Protein AF-A0A4Q4SKZ0-F1 (afdb_monomer_lite)

Foldseek 3Di:
DDDDPWDPVVVCCVVVVNPPHCVRDDDAQDDPDQQVVVLPDPVNLVVLCVVCVVQVADSCLSVVDPSVVVCVQRRDPDDDDDDCVVVVVVPDPDDDDPVVVVVVVVVVCCVVRNDHPD

Radius of gyration: 20.82 Å; chains: 1; bounding box: 44×43×48 Å

pLDDT: mean 91.99, std 7.07, range [58.66, 98.5]

Structure (mmCIF, N/CA/C/O backbone):
data_AF-A0A4Q4SKZ0-F1
#
_entry.id   AF-A0A4Q4SKZ0-F1
#
loop_
_atom_site.group_PDB
_atom_site.id
_atom_site.type_symbol
_atom_site.label_atom_id
_atom_site.label_alt_id
_atom_site.label_comp_id
_atom_site.label_asym_id
_atom_site.label_entity_id
_atom_site.label_seq_id
_atom_site.pdbx_PDB_ins_code
_atom_site.Cartn_x
_atom_site.Cartn_y
_atom_site.Cartn_z
_atom_site.occupancy
_atom_site.B_iso_or_equiv
_atom_site.auth_seq_id
_atom_site.auth_comp_id
_atom_site.auth_asym_id
_atom_site.auth_atom_id
_atom_site.pdbx_PDB_model_num
ATOM 1 N N . MET A 1 1 ? 17.959 4.313 -0.186 1.00 58.66 1 MET A N 1
ATOM 2 C CA . MET A 1 1 ? 18.583 3.858 -1.444 1.00 58.66 1 MET A CA 1
ATOM 3 C C . MET A 1 1 ? 18.535 5.023 -2.394 1.00 58.66 1 MET A C 1
ATOM 5 O O . MET A 1 1 ? 17.460 5.587 -2.573 1.00 58.66 1 MET A O 1
ATOM 9 N N . ASP A 1 2 ? 19.679 5.394 -2.948 1.00 68.88 2 ASP A N 1
ATOM 10 C CA . ASP A 1 2 ? 19.721 6.451 -3.947 1.00 68.88 2 ASP A CA 1
ATOM 11 C C . ASP A 1 2 ? 19.145 5.907 -5.255 1.00 68.88 2 ASP A C 1
ATOM 13 O O . ASP A 1 2 ? 19.472 4.796 -5.676 1.00 68.88 2 ASP A O 1
ATOM 17 N N . MET A 1 3 ? 18.233 6.659 -5.874 1.00 71.81 3 MET A N 1
ATOM 18 C CA . MET A 1 3 ? 17.737 6.308 -7.206 1.00 71.81 3 MET A CA 1
ATOM 19 C C . MET A 1 3 ? 18.881 6.359 -8.217 1.00 71.81 3 MET A C 1
ATOM 21 O O . MET A 1 3 ? 19.798 7.171 -8.061 1.00 71.81 3 MET A O 1
ATOM 25 N N . ALA A 1 4 ? 18.749 5.588 -9.299 1.00 78.25 4 ALA A N 1
ATOM 26 C CA . ALA A 1 4 ? 19.624 5.696 -10.460 1.00 78.25 4 ALA A CA 1
ATOM 27 C C . ALA A 1 4 ? 19.805 7.174 -10.890 1.00 78.25 4 ALA A C 1
ATOM 29 O O . ALA A 1 4 ? 18.891 7.996 -10.703 1.00 78.25 4 ALA A O 1
ATOM 30 N N . PRO A 1 5 ? 20.992 7.538 -11.407 1.00 80.00 5 PRO A N 1
ATOM 31 C CA . PRO A 1 5 ? 21.273 8.910 -11.823 1.00 80.00 5 PRO A CA 1
ATOM 32 C C . PRO A 1 5 ? 20.356 9.345 -12.971 1.00 80.00 5 PRO A C 1
ATOM 34 O O . PRO A 1 5 ? 19.852 10.462 -12.945 1.00 80.00 5 PRO A O 1
ATOM 37 N N . GLU A 1 6 ? 20.060 8.427 -13.892 1.00 83.50 6 GLU A N 1
ATOM 38 C CA . GLU A 1 6 ? 19.213 8.650 -15.061 1.00 83.50 6 GLU A CA 1
ATOM 39 C C . GLU A 1 6 ? 17.904 7.848 -14.952 1.00 83.50 6 GLU A C 1
ATOM 41 O O . GLU A 1 6 ? 17.927 6.701 -14.486 1.00 83.50 6 GLU A O 1
ATOM 46 N N . PRO A 1 7 ? 16.752 8.400 -15.377 1.00 84.81 7 PRO A N 1
ATOM 47 C CA . PRO A 1 7 ? 15.493 7.661 -15.377 1.00 84.81 7 PRO A CA 1
ATOM 48 C C . PRO A 1 7 ? 15.541 6.517 -16.405 1.00 84.81 7 PRO A C 1
ATOM 50 O O . PRO A 1 7 ? 16.061 6.728 -17.494 1.00 84.81 7 PRO A O 1
ATOM 53 N N . PRO A 1 8 ? 14.947 5.333 -16.147 1.00 86.00 8 PRO A N 1
ATOM 54 C CA . PRO A 1 8 ? 15.036 4.178 -17.054 1.00 86.00 8 PRO A CA 1
ATOM 55 C C . PRO A 1 8 ? 14.604 4.452 -18.501 1.00 86.00 8 PRO A C 1
ATOM 57 O O . PRO A 1 8 ? 15.107 3.830 -19.431 1.00 86.00 8 PRO A O 1
ATOM 60 N N . ILE A 1 9 ? 13.688 5.404 -18.699 1.00 88.38 9 ILE A N 1
ATOM 61 C CA . ILE A 1 9 ? 13.218 5.808 -20.027 1.00 88.38 9 ILE A CA 1
ATOM 62 C C . ILE A 1 9 ? 14.323 6.458 -20.882 1.00 88.38 9 ILE A C 1
ATOM 64 O O . ILE A 1 9 ? 14.222 6.458 -22.108 1.00 88.38 9 ILE A O 1
ATOM 68 N N . SER A 1 10 ? 15.406 6.951 -20.265 1.00 91.12 10 SER A N 1
ATOM 69 C CA . SER A 1 10 ? 16.566 7.506 -20.973 1.00 91.12 10 SER A CA 1
ATOM 70 C C . SER A 1 10 ? 17.245 6.481 -21.884 1.00 91.12 10 SER A C 1
ATOM 72 O O . SER A 1 10 ? 17.772 6.856 -22.927 1.00 91.12 10 SER A O 1
ATOM 74 N N . VAL A 1 11 ? 17.157 5.187 -21.548 1.00 92.38 11 VAL A N 1
ATOM 75 C CA . VAL A 1 11 ? 17.765 4.081 -22.308 1.00 92.38 11 VAL A CA 1
ATOM 76 C C . VAL A 1 11 ? 17.210 3.983 -23.732 1.00 92.38 11 VAL A C 1
ATOM 78 O O . VAL A 1 11 ? 17.939 3.602 -24.640 1.00 92.38 11 VAL A O 1
ATOM 81 N N . VAL A 1 12 ? 15.945 4.357 -23.941 1.00 94.12 12 VAL A N 1
ATOM 82 C CA . VAL A 1 12 ? 15.252 4.274 -25.243 1.00 94.12 12 VAL A CA 1
ATOM 83 C C . VAL A 1 12 ? 14.867 5.649 -25.799 1.00 94.12 12 VAL A C 1
ATOM 85 O O . VAL A 1 12 ? 14.157 5.745 -26.797 1.00 94.12 12 VAL A O 1
ATOM 88 N N . ALA A 1 13 ? 15.326 6.737 -25.171 1.00 94.56 13 ALA A N 1
ATOM 89 C CA . ALA A 1 13 ? 14.828 8.089 -25.427 1.00 94.56 13 ALA A CA 1
ATOM 90 C C . ALA A 1 13 ? 15.008 8.566 -26.876 1.00 94.56 13 ALA A C 1
ATOM 92 O O . ALA A 1 13 ? 14.122 9.222 -27.428 1.00 94.56 13 ALA A O 1
ATOM 93 N N . ASN A 1 14 ? 16.140 8.226 -27.496 1.00 96.12 14 ASN A N 1
ATOM 94 C CA . ASN A 1 14 ? 16.411 8.555 -28.895 1.00 96.12 14 ASN A CA 1
ATOM 95 C C . ASN A 1 14 ? 15.497 7.764 -29.848 1.00 96.12 14 ASN A C 1
ATOM 97 O O . ASN A 1 14 ? 14.931 8.332 -30.775 1.00 96.12 14 ASN A O 1
ATOM 101 N N . GLU A 1 15 ? 15.301 6.469 -29.580 1.00 97.19 15 GLU A N 1
ATOM 102 C CA . GLU A 1 15 ? 14.497 5.566 -30.416 1.00 97.19 15 GLU A CA 1
ATOM 103 C C . GLU A 1 15 ? 13.019 5.960 -30.433 1.00 97.19 15 GLU A C 1
ATOM 105 O O . GLU A 1 15 ? 12.359 5.855 -31.465 1.00 97.19 15 GLU A O 1
ATOM 110 N N . ILE A 1 16 ? 12.508 6.454 -29.302 1.00 96.06 16 ILE A N 1
ATOM 111 C CA . IL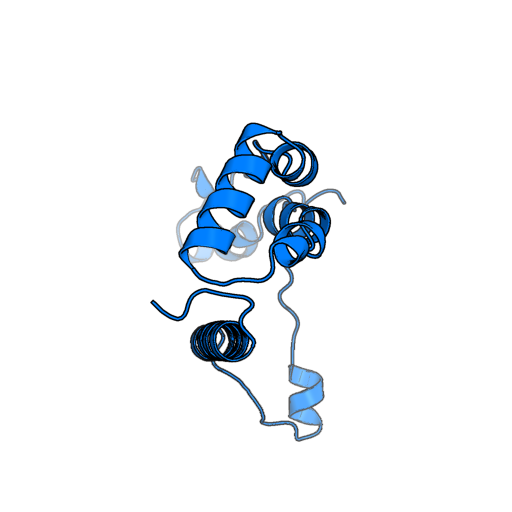E A 1 16 ? 11.104 6.859 -29.161 1.00 96.06 16 ILE A CA 1
ATOM 112 C C . ILE A 1 16 ? 10.882 8.371 -29.347 1.00 96.06 16 ILE A C 1
ATOM 114 O O . ILE A 1 16 ? 9.779 8.859 -29.112 1.00 96.06 16 ILE A O 1
ATOM 118 N N . GLY A 1 17 ? 11.906 9.119 -29.782 1.00 96.12 17 GLY A N 1
ATOM 119 C CA . GLY A 1 17 ? 11.784 10.528 -30.185 1.00 96.12 17 GLY A CA 1
ATOM 120 C C . GLY A 1 17 ? 11.575 11.533 -29.045 1.00 96.12 17 GLY A C 1
ATOM 121 O O . GLY A 1 17 ? 11.034 12.611 -29.275 1.00 96.12 17 GLY A O 1
ATOM 122 N N . ILE A 1 18 ? 11.996 11.204 -27.820 1.00 95.06 18 ILE A N 1
ATOM 123 C CA . ILE A 1 18 ? 11.818 12.051 -26.622 1.00 95.06 18 ILE A CA 1
ATOM 124 C C . ILE A 1 18 ? 13.136 12.645 -26.104 1.00 95.06 18 ILE A C 1
ATOM 126 O O . ILE A 1 18 ? 13.184 13.195 -24.998 1.00 95.06 18 ILE A O 1
ATOM 130 N N . GLN A 1 19 ? 14.220 12.525 -26.873 1.00 95.50 19 GLN A N 1
ATOM 131 C CA . GLN A 1 19 ? 15.524 13.063 -26.499 1.00 95.50 19 GLN A CA 1
ATOM 132 C C . GLN A 1 19 ? 15.442 14.577 -26.241 1.00 95.50 19 GLN A C 1
ATOM 134 O O . GLN A 1 19 ? 14.891 15.329 -27.041 1.00 95.50 19 GLN A O 1
ATOM 139 N N . GLY A 1 20 ? 15.998 15.027 -25.114 1.00 92.00 20 GLY A N 1
ATOM 140 C CA . GLY A 1 20 ? 16.005 16.444 -24.726 1.00 92.00 20 GLY A CA 1
ATOM 141 C C . GLY A 1 20 ? 14.672 16.979 -24.189 1.00 92.00 20 GLY A C 1
ATOM 142 O O . GLY A 1 20 ? 14.579 18.165 -23.878 1.00 92.00 20 GLY A O 1
ATOM 143 N N . THR A 1 21 ? 13.646 16.136 -24.052 1.00 93.19 21 THR A N 1
ATOM 144 C CA . THR A 1 21 ? 12.362 16.548 -23.468 1.00 93.19 21 THR A CA 1
ATOM 145 C C . THR A 1 21 ? 12.386 16.498 -21.929 1.00 93.19 21 THR A C 1
ATOM 147 O O . THR A 1 21 ? 13.183 15.753 -21.346 1.00 93.19 21 THR A O 1
ATOM 150 N N . PRO A 1 22 ? 11.491 17.234 -21.234 1.00 90.31 22 PRO A N 1
ATOM 151 C CA . PRO A 1 22 ? 11.436 17.249 -19.767 1.00 90.31 22 PRO A CA 1
ATOM 152 C C . PRO A 1 22 ? 11.164 15.888 -19.111 1.00 90.31 22 PRO A C 1
ATOM 154 O O . PRO A 1 22 ? 11.455 15.725 -17.933 1.00 90.31 22 PRO A O 1
ATOM 157 N N . VAL A 1 23 ? 10.650 14.894 -19.847 1.00 86.50 23 VAL A N 1
ATOM 158 C CA . VAL A 1 23 ? 10.383 13.542 -19.313 1.00 86.50 23 VAL A CA 1
ATOM 159 C C . VAL A 1 23 ? 11.660 12.808 -18.876 1.00 86.50 23 VAL A C 1
ATOM 161 O O . VAL A 1 23 ? 11.596 11.846 -18.116 1.00 86.50 23 VAL A O 1
ATOM 164 N N . LEU A 1 24 ? 12.824 13.264 -19.350 1.00 87.81 24 LEU A N 1
ATOM 165 C CA . LEU A 1 24 ? 14.131 12.747 -18.947 1.00 87.81 24 LEU A CA 1
ATOM 166 C C . LEU A 1 24 ? 14.624 13.360 -17.630 1.00 87.81 24 LEU A C 1
ATOM 168 O O . LEU A 1 24 ? 15.638 12.924 -17.093 1.00 87.81 24 LEU A O 1
ATOM 172 N N . GLN A 1 25 ? 13.923 14.359 -17.085 1.00 87.06 25 GLN A N 1
ATOM 173 C CA . GLN A 1 25 ? 14.234 14.893 -15.767 1.00 87.06 25 GLN A CA 1
ATOM 174 C C . GLN A 1 25 ? 13.808 13.904 -14.684 1.00 87.06 25 GLN A C 1
ATOM 176 O O . GLN A 1 25 ? 12.707 13.348 -14.691 1.00 87.06 25 GLN A O 1
ATOM 181 N N . LYS A 1 26 ? 14.690 13.710 -13.706 1.00 80.56 26 LYS A N 1
ATOM 182 C CA . LYS A 1 26 ? 14.413 12.875 -12.543 1.00 80.56 26 LYS A CA 1
ATOM 183 C C . LYS A 1 26 ? 13.234 13.443 -11.754 1.00 80.56 26 LYS A C 1
ATOM 185 O O . LYS A 1 26 ? 13.288 14.567 -11.264 1.00 80.56 26 LYS A O 1
ATOM 190 N N . SER A 1 27 ? 12.188 12.637 -11.605 1.00 78.00 27 SER A N 1
ATOM 191 C CA . SER A 1 27 ? 11.059 12.955 -10.730 1.00 78.00 27 SER A CA 1
ATOM 192 C C . SER A 1 27 ? 11.383 12.606 -9.277 1.00 78.00 27 SER A C 1
ATOM 194 O O . SER A 1 27 ? 12.162 11.689 -9.005 1.00 78.00 27 SER A O 1
ATOM 196 N N . VAL A 1 28 ? 10.769 13.327 -8.340 1.00 79.25 28 VAL A N 1
ATOM 197 C CA . VAL A 1 28 ? 10.871 13.064 -6.900 1.00 79.25 28 VAL A CA 1
ATOM 198 C C . VAL A 1 28 ? 9.501 12.631 -6.392 1.00 79.25 28 VAL A C 1
ATOM 200 O O . VAL A 1 28 ? 8.490 13.250 -6.714 1.00 79.25 28 VAL A O 1
ATOM 203 N N . VAL A 1 29 ? 9.472 11.552 -5.613 1.00 81.94 29 VAL A N 1
ATOM 204 C CA . VAL A 1 29 ? 8.275 11.130 -4.881 1.00 81.94 29 VAL A CA 1
ATOM 205 C C . VAL A 1 29 ? 8.317 11.785 -3.508 1.00 81.94 29 VAL A C 1
ATOM 207 O O . VAL A 1 29 ? 9.255 11.559 -2.745 1.00 81.94 29 VAL A O 1
ATOM 210 N N . GLU A 1 30 ? 7.298 12.582 -3.198 1.00 82.81 30 GLU A N 1
ATOM 211 C CA . GLU A 1 30 ? 7.131 13.219 -1.894 1.00 82.81 30 GLU A CA 1
ATOM 212 C C . GLU A 1 30 ? 5.885 12.676 -1.196 1.00 82.81 30 GLU A C 1
ATOM 214 O O . GLU A 1 30 ? 4.749 12.910 -1.616 1.00 82.81 30 GLU A O 1
ATOM 219 N N . GLN A 1 31 ? 6.087 11.953 -0.095 1.00 85.25 31 GLN A N 1
ATOM 220 C CA . GLN A 1 31 ? 4.987 11.494 0.742 1.00 85.25 31 GLN A CA 1
ATOM 221 C C . GLN A 1 31 ? 4.513 12.643 1.643 1.00 85.25 31 GLN A C 1
ATOM 223 O O . GLN A 1 31 ? 5.094 12.912 2.691 1.00 85.25 31 GLN A O 1
ATOM 228 N N . GLN A 1 32 ? 3.423 13.303 1.250 1.00 87.88 32 GLN A N 1
ATOM 229 C CA . GLN A 1 32 ? 2.880 14.454 1.986 1.00 87.88 32 GLN A CA 1
ATOM 230 C C . GLN A 1 32 ? 2.183 14.080 3.304 1.00 87.88 32 GLN A C 1
ATOM 232 O O . GLN A 1 32 ? 2.014 14.924 4.179 1.00 87.88 32 GLN A O 1
ATOM 237 N N . SER A 1 33 ? 1.741 12.826 3.444 1.00 90.00 33 SER A N 1
ATOM 238 C CA . SER A 1 33 ? 0.974 12.352 4.601 1.00 90.00 33 SER A CA 1
ATOM 239 C C . SER A 1 33 ? 1.673 11.194 5.304 1.00 90.00 33 SER A C 1
ATOM 241 O O . SER A 1 33 ? 1.909 10.143 4.710 1.00 90.00 33 SER A O 1
ATOM 243 N N . ASP A 1 34 ? 1.949 11.357 6.595 1.00 94.69 34 ASP A N 1
ATOM 244 C CA . ASP A 1 34 ? 2.397 10.272 7.470 1.00 94.69 34 ASP A CA 1
ATOM 245 C C . ASP A 1 34 ? 1.179 9.438 7.895 1.00 94.69 34 ASP A C 1
ATOM 247 O O . ASP A 1 34 ? 0.385 9.864 8.736 1.00 94.69 34 ASP A O 1
ATOM 251 N N . LEU A 1 35 ? 1.015 8.257 7.290 1.00 95.88 35 LEU A N 1
ATOM 252 C CA . LEU A 1 35 ? -0.144 7.392 7.532 1.00 95.88 35 LEU A CA 1
ATOM 253 C C . LEU A 1 35 ? -0.194 6.831 8.960 1.00 95.88 35 LEU A C 1
ATOM 255 O O . LEU A 1 35 ? -1.280 6.509 9.434 1.00 95.88 35 LEU A O 1
ATOM 259 N N . VAL A 1 36 ? 0.944 6.744 9.659 1.00 96.31 36 VAL A N 1
ATOM 260 C CA . VAL A 1 36 ? 0.991 6.289 11.057 1.00 96.31 36 VAL A CA 1
ATOM 261 C C . VAL A 1 36 ? 0.476 7.389 11.975 1.00 96.31 36 VAL A C 1
ATOM 263 O O . VAL A 1 36 ? -0.383 7.145 12.817 1.00 96.31 36 VAL A O 1
ATOM 266 N N . LYS A 1 37 ? 0.949 8.626 11.793 1.00 96.69 37 LYS A N 1
ATOM 267 C CA . LYS A 1 37 ? 0.424 9.763 12.564 1.00 96.69 37 LYS A CA 1
ATOM 268 C C . LYS A 1 37 ? -1.036 10.031 12.228 1.00 96.69 37 LYS A C 1
ATOM 270 O O . LYS A 1 37 ? -1.821 10.319 13.124 1.00 96.69 37 LYS A O 1
ATOM 275 N N . TRP A 1 38 ? -1.408 9.921 10.953 1.00 96.69 38 TRP A N 1
ATOM 276 C CA . TRP A 1 38 ? -2.783 10.100 10.500 1.00 96.69 38 TRP A CA 1
ATOM 277 C C . TRP A 1 38 ? -3.740 9.111 11.176 1.00 96.69 38 TRP A C 1
ATOM 279 O O . TRP A 1 38 ? -4.755 9.548 11.713 1.00 96.69 38 TRP A O 1
ATOM 289 N N . SER A 1 39 ? -3.396 7.819 11.238 1.00 96.69 39 SER A N 1
ATOM 290 C CA . SER A 1 39 ? -4.251 6.804 11.871 1.00 96.69 39 SER A CA 1
ATOM 291 C C . SER A 1 39 ? -4.351 6.947 13.394 1.00 96.69 39 SER A C 1
ATOM 293 O O . SER A 1 39 ? -5.277 6.430 14.013 1.00 96.69 39 SER A O 1
ATOM 295 N N . GLN A 1 40 ? -3.440 7.688 14.025 1.00 96.31 40 GLN A N 1
ATOM 296 C CA . GLN A 1 40 ? -3.479 7.958 15.463 1.00 96.31 40 GLN A CA 1
ATOM 297 C C . GLN A 1 40 ? -4.320 9.182 15.838 1.00 96.31 40 GLN A C 1
ATOM 299 O O . GLN A 1 40 ? -4.598 9.382 17.022 1.00 96.31 40 GLN A O 1
ATOM 304 N N . ARG A 1 41 ? -4.729 10.012 14.871 1.00 97.81 41 ARG A N 1
ATOM 305 C CA . ARG A 1 41 ? -5.502 11.219 15.173 1.00 97.81 41 ARG A CA 1
ATOM 306 C C . ARG A 1 41 ? -6.870 10.866 15.758 1.00 97.81 41 ARG A C 1
ATOM 308 O O . ARG A 1 41 ? -7.563 9.978 15.261 1.00 97.81 41 ARG A O 1
ATOM 315 N N . ALA A 1 42 ? -7.286 11.622 16.773 1.00 97.81 42 ALA A N 1
ATOM 316 C CA . ALA A 1 42 ? -8.555 11.404 17.464 1.00 97.81 42 ALA A CA 1
ATOM 317 C C . ALA A 1 42 ? -9.773 11.521 16.531 1.00 97.81 42 ALA A C 1
ATOM 319 O O . ALA A 1 42 ? -10.713 10.741 16.655 1.00 97.81 42 ALA A O 1
ATOM 320 N N . ASP A 1 43 ? -9.746 12.448 15.569 1.00 98.19 43 ASP A N 1
ATOM 321 C CA . ASP A 1 43 ? -10.829 12.623 14.597 1.00 98.19 43 ASP A CA 1
ATOM 322 C C . ASP A 1 43 ? -10.935 11.443 13.620 1.00 98.19 43 ASP A C 1
ATOM 324 O O . ASP A 1 43 ? -12.037 11.000 13.306 1.00 98.19 43 ASP A O 1
ATOM 328 N N . VAL A 1 44 ? -9.800 10.884 13.194 1.00 97.56 44 VAL A N 1
ATOM 329 C CA . VAL A 1 44 ? -9.753 9.706 12.315 1.00 97.56 44 VAL A CA 1
ATOM 330 C C . VAL A 1 44 ? -10.251 8.459 13.047 1.00 97.56 44 VAL A C 1
ATOM 332 O O . VAL A 1 44 ? -11.100 7.738 12.520 1.00 97.56 44 VAL A O 1
ATOM 335 N N . LYS A 1 45 ? -9.784 8.235 14.281 1.00 96.81 45 LYS A N 1
ATOM 336 C CA . LYS A 1 45 ? -10.244 7.117 15.117 1.00 96.81 45 LYS A CA 1
ATOM 337 C C . LYS A 1 45 ? -11.736 7.211 15.424 1.00 96.81 45 LYS A C 1
ATOM 339 O O . LYS A 1 45 ? -12.460 6.248 15.189 1.00 96.81 45 LYS A O 1
ATOM 344 N N . GLY A 1 46 ? -12.219 8.385 15.833 1.00 97.31 46 GLY A N 1
ATOM 345 C CA . GLY A 1 46 ? -13.644 8.608 16.086 1.00 97.31 46 GLY A CA 1
ATOM 346 C C . GLY A 1 46 ? -14.511 8.408 14.837 1.00 97.31 46 GLY A C 1
ATOM 347 O O . GLY A 1 46 ? -15.594 7.824 14.915 1.00 97.31 46 GLY A O 1
ATOM 348 N N . ALA A 1 47 ? -14.027 8.824 13.660 1.00 97.25 47 ALA A N 1
ATOM 349 C CA . ALA A 1 47 ? -14.716 8.571 12.397 1.00 97.25 47 ALA A CA 1
ATOM 350 C C . ALA A 1 47 ? -14.813 7.068 12.083 1.00 97.25 47 ALA A C 1
ATOM 352 O O . ALA A 1 47 ? -15.888 6.602 11.689 1.00 97.25 47 ALA A O 1
ATOM 353 N N . TRP A 1 48 ? -13.728 6.309 12.289 1.00 96.06 48 TRP A N 1
ATOM 354 C CA . TRP A 1 48 ? -13.735 4.857 12.116 1.00 96.06 48 TRP A CA 1
ATOM 355 C C . TRP A 1 48 ? -14.674 4.167 13.105 1.00 96.06 48 TRP A C 1
ATOM 357 O O . TRP A 1 48 ? -15.514 3.385 12.677 1.00 96.06 48 TRP A O 1
ATOM 367 N N . GLU A 1 49 ? -14.592 4.480 14.399 1.00 96.50 49 GLU A N 1
ATOM 368 C CA . GLU A 1 49 ? -15.447 3.878 15.430 1.00 96.50 49 GLU A CA 1
ATOM 369 C C . GLU A 1 49 ? -16.932 4.072 15.117 1.00 96.50 49 GLU A C 1
ATOM 371 O O . GLU A 1 49 ? -17.711 3.116 15.152 1.00 96.50 49 GLU A O 1
ATOM 376 N N . SER A 1 50 ? -17.311 5.298 14.744 1.00 96.88 50 SER A N 1
ATOM 377 C CA . SER A 1 50 ? -18.681 5.636 14.362 1.00 96.88 50 SER A CA 1
ATOM 378 C C . SER A 1 50 ? -19.119 4.899 13.090 1.00 96.88 50 SER A C 1
ATOM 380 O O . SER A 1 50 ? -20.257 4.441 12.983 1.00 96.88 50 SER A O 1
ATOM 382 N N . PHE A 1 51 ? -18.230 4.766 12.104 1.00 95.56 51 PHE A N 1
ATOM 383 C CA . PHE A 1 51 ? -18.508 4.022 10.878 1.00 95.56 51 PHE A CA 1
ATOM 384 C C . PHE A 1 51 ? -18.654 2.517 11.127 1.00 95.56 51 PHE A C 1
ATOM 386 O O . PHE A 1 51 ? -19.622 1.915 10.658 1.00 95.56 51 PHE A O 1
ATOM 393 N N . ALA A 1 52 ? -17.728 1.931 11.885 1.00 94.88 52 ALA A N 1
ATOM 394 C CA . ALA A 1 52 ? -17.720 0.525 12.249 1.00 94.88 52 ALA A CA 1
ATOM 395 C C . ALA A 1 52 ? -18.981 0.161 13.037 1.00 94.88 52 ALA A C 1
ATOM 397 O O . ALA A 1 52 ? -19.639 -0.819 12.707 1.00 94.88 52 ALA A O 1
ATOM 398 N N . GLU A 1 53 ? -19.397 1.002 13.985 1.00 95.56 53 GLU A N 1
ATOM 399 C CA . GLU A 1 53 ? -20.653 0.830 14.719 1.00 95.56 53 GLU A CA 1
ATOM 400 C C . GLU A 1 53 ? -21.878 0.841 13.798 1.00 95.56 53 GLU A C 1
ATOM 402 O O . GLU A 1 53 ? -22.685 -0.086 13.836 1.00 95.56 53 GLU A O 1
ATOM 407 N N . ARG A 1 54 ? -21.984 1.827 12.893 1.00 95.62 54 ARG A N 1
ATOM 408 C CA . ARG A 1 54 ? -23.090 1.891 11.917 1.00 95.62 54 ARG A CA 1
ATOM 409 C C . ARG A 1 54 ? -23.140 0.687 10.977 1.00 95.62 54 ARG A C 1
ATOM 411 O O . ARG A 1 54 ? -24.205 0.372 10.452 1.00 95.62 54 ARG A O 1
ATOM 418 N N . LYS A 1 55 ? -21.994 0.066 10.696 1.00 94.81 55 LYS A N 1
ATOM 419 C CA . LYS A 1 55 ? -21.860 -1.039 9.738 1.00 94.81 55 LYS A CA 1
ATOM 420 C C . LYS A 1 55 ? -21.732 -2.412 10.405 1.00 94.81 55 LYS A C 1
ATOM 422 O O . LYS A 1 55 ? -21.657 -3.403 9.683 1.00 94.81 55 LYS A O 1
ATOM 427 N N . GLY A 1 56 ? -21.739 -2.479 11.739 1.00 93.00 56 GLY A N 1
ATOM 428 C CA . GLY A 1 56 ? -21.551 -3.718 12.497 1.00 93.00 56 GLY A CA 1
ATOM 429 C C . GLY A 1 56 ? -20.182 -4.370 12.271 1.00 93.00 56 GLY A C 1
ATOM 430 O O . GLY A 1 56 ? -20.102 -5.593 12.202 1.00 93.00 56 GLY A O 1
ATOM 431 N N . LEU A 1 57 ? -19.130 -3.566 12.090 1.00 94.00 57 LEU A N 1
ATOM 432 C CA . LEU A 1 57 ? -17.753 -4.027 11.883 1.00 94.00 57 LEU A CA 1
ATOM 433 C C . LEU A 1 57 ? -16.989 -4.082 13.211 1.00 94.00 57 LEU A C 1
ATOM 435 O O . LEU A 1 57 ? -17.317 -3.367 14.160 1.00 94.00 57 LEU A O 1
ATOM 439 N N . ASP A 1 58 ? -15.928 -4.888 13.257 1.00 90.50 58 ASP A N 1
ATOM 440 C CA . ASP A 1 58 ? -14.990 -4.889 14.382 1.00 90.50 58 ASP A CA 1
ATOM 441 C C . ASP A 1 58 ? -14.198 -3.568 14.412 1.00 90.50 58 ASP A C 1
ATOM 443 O O . ASP A 1 58 ? -13.471 -3.218 13.475 1.00 90.50 58 ASP A O 1
ATOM 447 N N . LYS A 1 59 ? -14.349 -2.825 15.514 1.00 90.44 59 LYS A N 1
ATOM 448 C CA . LYS A 1 59 ? -13.702 -1.526 15.733 1.00 90.44 59 LYS A CA 1
ATOM 449 C C . LYS A 1 59 ? -12.174 -1.666 15.788 1.00 90.44 59 LYS A C 1
ATOM 451 O O . LYS A 1 59 ? -11.479 -0.765 15.326 1.00 90.44 59 LYS A O 1
ATOM 456 N N . GLU A 1 60 ? -11.648 -2.804 16.247 1.00 91.00 60 GLU A N 1
ATOM 457 C CA . GLU A 1 60 ? -10.207 -3.037 16.424 1.00 91.00 60 GLU A CA 1
ATOM 458 C C . GLU A 1 60 ? -9.444 -3.236 15.107 1.00 91.00 60 GLU A C 1
ATOM 460 O O . GLU A 1 60 ? -8.214 -3.166 15.075 1.00 91.00 60 GLU A O 1
ATOM 465 N N . ILE A 1 61 ? -10.144 -3.493 13.998 1.00 91.00 61 ILE A N 1
ATOM 466 C CA . ILE A 1 61 ? -9.515 -3.767 12.697 1.00 91.00 61 ILE A CA 1
ATOM 467 C C . ILE A 1 61 ? -8.659 -2.597 12.217 1.00 91.00 61 ILE A C 1
ATOM 469 O O . ILE A 1 61 ? -7.617 -2.807 11.596 1.00 91.00 61 ILE A O 1
ATOM 473 N N . PHE A 1 62 ? -9.059 -1.369 12.533 1.00 94.19 62 PHE A N 1
ATOM 474 C CA . PHE A 1 62 ? -8.314 -0.180 12.138 1.00 94.19 62 PHE A CA 1
ATOM 475 C C . PHE A 1 62 ? -6.952 -0.076 12.830 1.00 94.19 62 PHE A C 1
ATOM 477 O O . PHE A 1 62 ? -5.975 0.321 12.195 1.00 94.19 62 PHE A O 1
ATOM 484 N N . ASP A 1 63 ? -6.861 -0.500 14.093 1.00 91.69 63 ASP A N 1
ATOM 485 C CA . ASP A 1 63 ? -5.592 -0.564 14.824 1.00 91.69 63 ASP A CA 1
ATOM 486 C C . ASP A 1 63 ? -4.725 -1.754 14.367 1.00 91.69 63 ASP A C 1
ATOM 488 O O . ASP A 1 63 ? -3.499 -1.699 14.453 1.00 91.69 63 ASP A O 1
ATOM 492 N N . LYS A 1 64 ? -5.345 -2.811 13.823 1.00 91.62 64 LYS A N 1
ATOM 493 C CA . LYS A 1 64 ? -4.655 -3.970 13.225 1.00 91.62 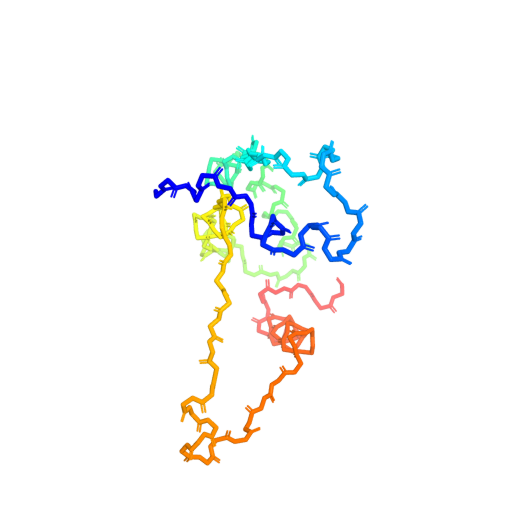64 LYS A CA 1
ATOM 494 C C . LYS A 1 64 ? -4.144 -3.698 11.802 1.00 91.62 64 LYS A C 1
ATOM 496 O O . LYS A 1 64 ? -3.358 -4.487 11.275 1.00 91.62 64 LYS A O 1
ATOM 501 N N . ALA A 1 65 ? -4.570 -2.609 11.161 1.00 94.19 65 ALA A N 1
ATOM 502 C CA . ALA A 1 65 ? -4.136 -2.264 9.813 1.00 94.19 65 ALA A CA 1
ATOM 503 C C . ALA A 1 65 ? -2.661 -1.822 9.779 1.00 94.19 65 ALA A C 1
ATOM 505 O O . ALA A 1 65 ? -2.166 -1.080 10.629 1.00 94.19 65 ALA A O 1
ATOM 506 N N . THR A 1 66 ? -1.934 -2.252 8.747 1.00 96.31 66 THR A N 1
ATOM 507 C CA . THR A 1 66 ? -0.487 -2.029 8.621 1.00 96.31 66 THR A CA 1
ATOM 508 C C . THR A 1 66 ? -0.162 -0.669 7.989 1.00 96.31 66 THR A C 1
ATOM 510 O O . THR A 1 66 ? 0.428 -0.600 6.909 1.00 96.31 66 THR A O 1
ATOM 513 N N . TRP A 1 67 ? -0.537 0.432 8.650 1.00 96.56 67 TRP A N 1
ATOM 514 C CA . TRP A 1 67 ? -0.369 1.806 8.139 1.00 96.56 67 TRP A CA 1
ATOM 515 C C . TRP A 1 67 ? 1.075 2.155 7.771 1.00 96.56 67 TRP A C 1
ATOM 517 O O . TRP A 1 67 ? 1.318 2.775 6.737 1.00 96.56 67 TRP A O 1
ATOM 527 N N . ALA A 1 68 ? 2.038 1.707 8.581 1.00 95.50 68 ALA A N 1
ATOM 528 C CA . ALA A 1 68 ? 3.461 1.904 8.312 1.00 95.50 68 ALA A CA 1
ATOM 529 C C . ALA A 1 68 ? 3.905 1.200 7.020 1.00 95.50 68 ALA A C 1
ATOM 531 O O . ALA A 1 68 ? 4.646 1.772 6.225 1.00 95.50 68 ALA A O 1
ATOM 532 N N . PHE A 1 69 ? 3.413 -0.021 6.783 1.00 95.69 69 PHE A N 1
ATOM 533 C CA . PHE A 1 69 ? 3.723 -0.778 5.572 1.00 95.69 69 PHE A CA 1
ATOM 534 C C . PHE A 1 69 ? 3.103 -0.127 4.333 1.00 95.69 69 PHE A C 1
ATOM 536 O O . PHE A 1 69 ? 3.781 0.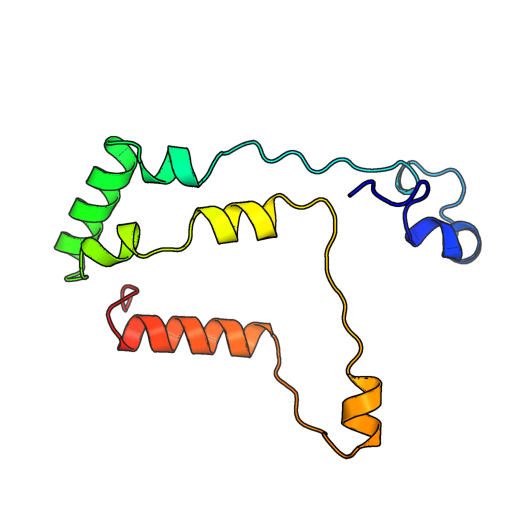026 3.321 1.00 95.69 69 PHE A O 1
ATOM 543 N N . LEU A 1 70 ? 1.848 0.327 4.424 1.00 94.75 70 LEU A N 1
ATOM 544 C CA . LEU A 1 70 ? 1.201 1.052 3.330 1.00 94.75 70 LEU A CA 1
ATOM 545 C C . LEU A 1 70 ? 1.943 2.356 3.007 1.00 94.75 70 LEU A C 1
ATOM 547 O O . LEU A 1 70 ? 2.210 2.636 1.841 1.00 94.75 70 LEU A O 1
ATOM 551 N N . GLY A 1 71 ? 2.330 3.115 4.038 1.00 93.56 71 GLY A N 1
ATOM 552 C CA . GLY A 1 71 ? 3.131 4.330 3.885 1.00 93.56 71 GLY A CA 1
ATOM 553 C C . GLY A 1 71 ? 4.467 4.047 3.202 1.00 93.56 71 GLY A C 1
ATOM 554 O O . GLY A 1 71 ? 4.820 4.729 2.251 1.00 93.56 71 GLY A O 1
ATOM 555 N N . PHE A 1 72 ? 5.163 2.984 3.606 1.00 91.06 72 PHE A N 1
ATOM 556 C CA . PHE A 1 72 ? 6.402 2.549 2.963 1.00 91.06 72 PHE A CA 1
ATOM 557 C C . PHE A 1 72 ? 6.212 2.179 1.480 1.00 91.06 72 PHE A C 1
ATOM 559 O O . PHE A 1 72 ? 6.982 2.633 0.634 1.00 91.06 72 PHE A O 1
ATOM 566 N N . VAL A 1 73 ? 5.191 1.380 1.145 1.00 91.75 73 VAL A N 1
ATOM 567 C CA . VAL A 1 73 ? 4.954 0.915 -0.235 1.00 91.75 73 VAL A CA 1
ATOM 568 C C . VAL A 1 73 ? 4.544 2.055 -1.169 1.00 91.75 73 VAL A C 1
ATOM 570 O O . VAL A 1 73 ? 4.941 2.030 -2.334 1.00 91.75 73 VAL A O 1
ATOM 573 N N . LEU A 1 74 ? 3.781 3.038 -0.676 1.00 89.19 74 LEU A N 1
ATOM 574 C CA . LEU A 1 74 ? 3.344 4.205 -1.452 1.00 89.19 74 LEU A CA 1
ATOM 575 C C . LEU A 1 74 ? 4.361 5.357 -1.455 1.00 89.19 74 LEU A C 1
ATOM 577 O O . LEU A 1 74 ? 4.356 6.167 -2.375 1.00 89.19 74 LEU A O 1
ATOM 581 N N . GLY A 1 75 ? 5.208 5.452 -0.429 1.00 88.44 75 GLY A N 1
ATOM 582 C CA . GLY A 1 75 ? 6.175 6.538 -0.254 1.00 88.44 75 GLY A CA 1
ATOM 583 C C . GLY A 1 75 ? 7.561 6.263 -0.835 1.00 88.44 75 GLY A C 1
ATOM 584 O O . GLY A 1 75 ? 8.391 7.169 -0.910 1.00 88.44 75 GLY A O 1
ATOM 585 N N . ARG A 1 76 ? 7.849 5.025 -1.244 1.00 86.25 76 ARG A N 1
ATOM 586 C CA . ARG A 1 76 ? 9.111 4.686 -1.915 1.00 86.25 76 ARG A CA 1
ATOM 587 C C . ARG A 1 76 ? 9.185 5.315 -3.308 1.00 86.25 76 ARG A C 1
ATOM 589 O O . ARG A 1 76 ? 8.212 5.373 -4.049 1.00 86.25 76 ARG A O 1
ATOM 596 N N . ASN A 1 77 ? 10.390 5.721 -3.688 1.00 82.00 77 ASN A N 1
ATOM 597 C CA . ASN A 1 77 ? 10.707 6.324 -4.986 1.00 82.00 77 ASN A CA 1
ATOM 598 C C . ASN A 1 77 ? 11.081 5.292 -6.069 1.00 82.00 77 ASN A C 1
ATOM 600 O O . ASN A 1 77 ? 11.644 5.647 -7.101 1.00 82.00 77 ASN A O 1
ATOM 604 N N . PHE A 1 78 ? 10.791 4.013 -5.831 1.00 77.88 78 PHE A N 1
ATOM 605 C CA . PHE A 1 78 ? 11.014 2.921 -6.771 1.00 77.88 78 PHE A CA 1
ATOM 606 C C . PHE A 1 78 ? 9.898 1.887 -6.646 1.00 77.88 78 PHE A C 1
ATOM 608 O O . PHE A 1 78 ? 9.341 1.688 -5.565 1.00 77.88 78 PHE A O 1
ATOM 615 N N . ASP A 1 79 ? 9.632 1.170 -7.733 1.00 81.50 79 ASP A N 1
ATOM 616 C CA . ASP A 1 79 ? 8.793 -0.024 -7.714 1.00 81.50 79 ASP A CA 1
ATOM 617 C C . ASP A 1 79 ? 9.634 -1.280 -7.986 1.00 81.50 79 ASP A C 1
ATOM 619 O O . ASP A 1 79 ? 10.789 -1.200 -8.407 1.00 81.50 79 ASP A O 1
ATOM 623 N N . LEU A 1 80 ? 9.074 -2.451 -7.699 1.00 85.31 80 LEU A N 1
ATOM 624 C CA . LEU A 1 80 ? 9.724 -3.740 -7.884 1.00 85.31 80 LEU A CA 1
ATOM 625 C C . LEU A 1 80 ? 9.005 -4.511 -8.987 1.00 85.31 80 LEU A C 1
ATOM 627 O O . LEU A 1 80 ? 7.895 -5.000 -8.796 1.00 85.31 80 LEU A O 1
ATOM 631 N N . VAL A 1 81 ? 9.678 -4.673 -10.125 1.00 89.00 81 VAL A N 1
ATOM 632 C CA . VAL A 1 81 ? 9.262 -5.595 -11.185 1.00 89.00 81 VAL A CA 1
ATOM 633 C C . VAL A 1 81 ? 10.187 -6.803 -11.134 1.00 89.00 81 VAL A C 1
ATOM 635 O O . VAL A 1 81 ? 11.385 -6.689 -11.386 1.00 89.00 81 VAL A O 1
ATOM 638 N N . ILE A 1 82 ? 9.640 -7.960 -10.767 1.00 92.75 82 ILE A N 1
ATOM 639 C CA . ILE A 1 82 ? 10.412 -9.191 -10.568 1.00 92.75 82 ILE A CA 1
ATOM 640 C C . ILE A 1 82 ? 10.092 -10.169 -11.698 1.00 92.75 82 ILE A C 1
ATOM 642 O O . ILE A 1 82 ? 8.933 -10.359 -12.068 1.00 92.75 82 ILE A O 1
ATOM 646 N N . SER A 1 83 ? 11.126 -10.801 -12.253 1.00 94.88 83 SER A N 1
ATOM 647 C CA . SER A 1 83 ? 10.962 -11.785 -13.321 1.00 94.88 83 SER A CA 1
ATOM 648 C C . SER A 1 83 ? 10.484 -13.137 -12.788 1.00 94.88 83 SER A C 1
ATOM 650 O O . SER A 1 83 ? 11.061 -13.695 -11.855 1.00 94.88 83 SER A O 1
ATOM 652 N N . MET A 1 84 ? 9.476 -13.702 -13.455 1.00 97.44 84 MET A N 1
ATOM 653 C CA . MET A 1 84 ? 9.020 -15.082 -13.257 1.00 97.44 84 MET A CA 1
ATOM 654 C C . MET A 1 84 ? 9.671 -16.077 -14.231 1.00 97.44 84 MET A C 1
ATOM 656 O O . MET A 1 84 ? 9.315 -17.254 -14.201 1.00 97.44 84 MET A O 1
ATOM 660 N N . SER A 1 85 ? 10.609 -15.646 -15.089 1.00 97.88 85 SER A N 1
ATOM 661 C CA . SER A 1 85 ? 11.184 -16.490 -16.153 1.00 97.88 85 SER A CA 1
ATOM 662 C C . SER A 1 85 ? 11.745 -17.804 -15.619 1.00 97.88 85 SER A C 1
ATOM 664 O O . SER A 1 85 ? 11.360 -18.857 -16.110 1.00 97.88 85 SER A O 1
ATOM 666 N N . LYS A 1 86 ? 12.533 -17.769 -14.536 1.00 98.25 86 LYS A N 1
ATOM 667 C CA . LYS A 1 86 ? 13.099 -18.983 -13.926 1.00 98.25 86 LYS A CA 1
ATOM 668 C C . LYS A 1 86 ? 12.021 -19.981 -13.489 1.00 98.25 86 LYS A C 1
ATOM 670 O O . LYS A 1 86 ? 12.144 -21.174 -13.730 1.00 98.25 86 LYS A O 1
ATOM 675 N N . ALA A 1 87 ? 10.946 -19.508 -12.856 1.00 98.00 87 ALA A N 1
ATOM 676 C CA . ALA A 1 87 ? 9.848 -20.383 -12.448 1.00 98.00 87 ALA A CA 1
ATOM 677 C C . ALA A 1 87 ? 9.128 -20.982 -13.669 1.00 98.00 87 ALA A C 1
ATOM 679 O O . ALA A 1 87 ? 8.774 -22.160 -13.656 1.00 98.00 87 ALA A O 1
ATOM 680 N N . ARG A 1 88 ? 8.958 -20.190 -14.736 1.00 97.81 88 ARG A N 1
ATOM 681 C CA . ARG A 1 88 ? 8.355 -20.634 -16.002 1.00 97.81 88 ARG A CA 1
ATOM 682 C C . ARG A 1 88 ? 9.219 -21.662 -16.731 1.00 97.81 88 ARG A C 1
ATOM 684 O O . ARG A 1 88 ? 8.677 -22.643 -17.226 1.00 97.81 88 ARG A O 1
ATOM 691 N N . GLU A 1 89 ? 10.538 -21.488 -16.734 1.00 98.38 89 GLU A N 1
ATOM 692 C CA . GLU A 1 89 ? 11.505 -22.476 -17.238 1.00 98.38 89 GLU A CA 1
ATOM 693 C C . GLU A 1 89 ? 11.430 -23.793 -16.453 1.00 98.38 89 GLU A C 1
ATOM 695 O O . GLU A 1 89 ? 11.531 -24.868 -17.036 1.00 98.38 89 GLU A O 1
ATOM 700 N N . CYS 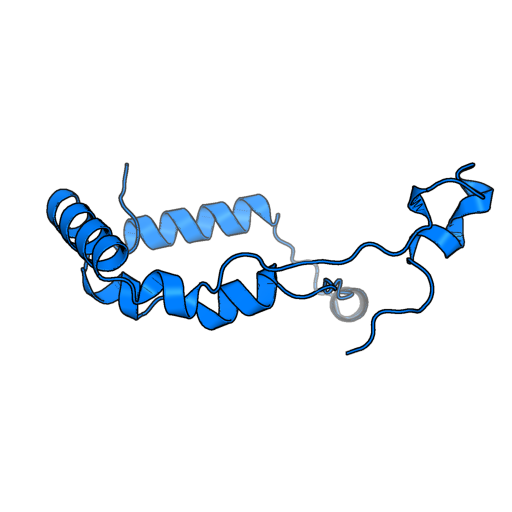A 1 90 ? 11.160 -23.727 -15.146 1.00 98.50 90 CYS A N 1
ATOM 701 C CA . CYS A 1 90 ? 10.884 -24.898 -14.310 1.00 98.50 90 CYS A CA 1
ATOM 702 C C . CYS A 1 90 ? 9.445 -25.446 -14.445 1.00 98.50 90 CYS A C 1
ATOM 704 O O . CYS A 1 90 ? 9.043 -26.298 -13.653 1.00 98.50 90 CYS A O 1
ATOM 706 N N . GLY A 1 91 ? 8.657 -24.975 -15.417 1.00 98.50 91 GLY A N 1
ATOM 707 C CA . GLY A 1 91 ? 7.322 -25.495 -15.731 1.00 98.50 91 GLY A CA 1
ATOM 708 C C . GLY A 1 91 ? 6.150 -24.810 -15.019 1.00 98.50 91 GLY A C 1
ATOM 709 O O . GLY A 1 91 ? 5.005 -25.210 -15.226 1.00 98.50 91 GLY A O 1
ATOM 710 N N . TRP A 1 92 ? 6.374 -23.768 -14.209 1.00 98.19 92 TRP A N 1
ATOM 711 C CA . TRP A 1 92 ? 5.276 -23.021 -13.583 1.00 98.19 92 TRP A CA 1
ATOM 712 C C . TRP A 1 92 ? 4.568 -22.111 -14.593 1.00 98.19 92 TRP A C 1
ATOM 714 O O . TRP A 1 92 ? 5.119 -21.112 -15.057 1.00 98.19 92 TRP A O 1
ATOM 724 N N . THR A 1 93 ? 3.306 -22.405 -14.896 1.00 97.38 93 THR A N 1
ATOM 725 C CA . THR A 1 93 ? 2.498 -21.625 -15.852 1.00 97.38 93 THR A CA 1
ATOM 726 C C . THR A 1 93 ? 1.455 -20.728 -15.185 1.00 97.38 93 THR A C 1
ATOM 728 O O . THR A 1 93 ? 0.871 -19.872 -15.851 1.00 97.38 93 THR A O 1
ATOM 731 N N . GLY A 1 94 ? 1.254 -20.871 -13.871 1.00 97.12 94 GLY A N 1
ATOM 732 C CA . GLY A 1 94 ? 0.251 -20.130 -13.113 1.00 97.12 94 GLY A CA 1
ATOM 733 C C . GLY A 1 94 ? 0.467 -18.617 -13.154 1.00 97.12 94 GLY A C 1
ATOM 734 O O . GLY A 1 94 ? 1.581 -18.117 -12.988 1.00 97.12 94 GLY A O 1
ATOM 735 N N . TYR A 1 95 ? -0.622 -17.879 -13.343 1.00 97.06 95 TYR A N 1
ATOM 736 C CA . TYR A 1 95 ? -0.663 -16.427 -13.216 1.00 97.06 95 TYR A CA 1
ATOM 737 C C . TYR A 1 95 ? -2.026 -15.991 -12.671 1.00 97.06 95 TYR A C 1
ATOM 739 O O . TYR A 1 95 ? -2.997 -16.754 -12.686 1.00 97.06 95 TYR A O 1
ATOM 747 N N . ARG A 1 96 ? -2.096 -14.750 -12.196 1.00 97.00 96 ARG A N 1
ATOM 748 C CA . ARG A 1 96 ? -3.348 -14.074 -11.868 1.00 97.00 96 ARG A CA 1
ATOM 749 C C . ARG A 1 96 ? -3.336 -12.693 -12.493 1.00 97.00 96 ARG A C 1
ATOM 751 O O . ARG A 1 96 ? -2.297 -12.042 -12.531 1.00 97.00 96 ARG A O 1
ATOM 758 N N . ASP A 1 97 ? -4.497 -12.274 -12.976 1.00 97.69 97 ASP A N 1
ATOM 759 C CA . ASP A 1 97 ? -4.732 -10.866 -13.258 1.00 97.69 97 ASP A CA 1
ATOM 760 C C . ASP A 1 97 ? -4.703 -10.097 -11.930 1.00 97.69 97 ASP A C 1
ATOM 762 O O . ASP A 1 97 ? -5.394 -10.468 -10.976 1.00 97.69 97 ASP A O 1
ATOM 766 N N . THR A 1 98 ? -3.875 -9.057 -11.851 1.00 96.38 98 THR A N 1
ATOM 767 C CA . THR A 1 98 ? -3.669 -8.300 -10.609 1.00 96.38 98 THR A CA 1
ATOM 768 C C . THR A 1 98 ? -4.967 -7.648 -10.137 1.00 96.38 98 THR A C 1
ATOM 770 O O . THR A 1 98 ? -5.264 -7.663 -8.943 1.00 96.38 98 THR A O 1
ATOM 773 N N . TRP A 1 99 ? -5.784 -7.131 -11.059 1.00 97.56 99 TRP A N 1
ATOM 774 C CA . TRP A 1 99 ? -7.053 -6.490 -10.719 1.00 97.56 99 TRP A CA 1
ATOM 775 C C . TRP A 1 99 ? -8.086 -7.484 -10.195 1.00 97.56 99 TRP A C 1
ATOM 777 O O . TRP A 1 99 ? -8.762 -7.203 -9.207 1.00 97.56 99 TRP A O 1
ATOM 787 N N . ALA A 1 100 ? -8.203 -8.654 -10.819 1.00 97.62 100 ALA A N 1
ATOM 788 C CA . ALA A 1 100 ? -9.022 -9.753 -10.325 1.00 97.62 100 ALA A CA 1
ATOM 789 C C . ALA A 1 100 ? -8.561 -10.192 -8.933 1.00 97.62 100 ALA A C 1
ATOM 791 O O . ALA A 1 100 ? -9.381 -10.262 -8.025 1.00 97.62 100 ALA A O 1
ATOM 792 N N . SER A 1 101 ? -7.251 -10.367 -8.733 1.00 97.81 101 SER A N 1
ATOM 793 C CA . SER A 1 101 ? -6.699 -10.750 -7.432 1.00 97.81 101 SER A CA 1
ATOM 794 C C . SER A 1 101 ? -7.022 -9.734 -6.331 1.00 97.81 101 SER A C 1
ATOM 796 O O . SER A 1 101 ? -7.351 -10.136 -5.219 1.00 97.81 101 SER A O 1
ATOM 798 N N . LEU A 1 102 ? -6.944 -8.428 -6.615 1.00 97.19 102 LEU A N 1
ATOM 799 C CA . LEU A 1 102 ? -7.312 -7.384 -5.650 1.00 97.19 102 LEU A CA 1
ATOM 800 C C . LEU A 1 102 ? -8.812 -7.408 -5.328 1.00 97.19 102 LEU A C 1
ATOM 802 O O . LEU A 1 102 ? -9.187 -7.328 -4.160 1.00 97.19 102 LEU A O 1
ATOM 806 N N . LYS A 1 103 ? -9.670 -7.564 -6.345 1.00 96.75 103 LYS A N 1
ATOM 807 C CA . LYS A 1 103 ? -11.122 -7.706 -6.145 1.00 96.75 103 LYS A CA 1
ATOM 808 C C . LYS A 1 103 ? -11.449 -8.916 -5.273 1.00 96.75 103 LYS A C 1
ATOM 810 O O . LYS A 1 103 ? -12.206 -8.773 -4.319 1.00 96.75 103 LYS A O 1
ATOM 815 N N . ASP A 1 104 ? -10.838 -10.066 -5.549 1.00 97.75 104 ASP A N 1
ATOM 816 C CA . ASP A 1 104 ? -11.054 -11.296 -4.783 1.00 97.75 104 ASP A CA 1
ATOM 817 C C . ASP A 1 104 ? -10.668 -11.118 -3.307 1.00 97.75 104 ASP A C 1
ATOM 819 O O . ASP A 1 104 ? -11.365 -11.616 -2.423 1.00 97.75 104 ASP A O 1
ATOM 823 N N . VAL A 1 105 ? -9.585 -10.385 -3.020 1.00 96.88 105 VAL A N 1
ATOM 824 C CA . VAL A 1 105 ? -9.188 -10.046 -1.644 1.00 96.88 105 VAL A CA 1
ATOM 825 C C . VAL A 1 105 ? -10.231 -9.147 -0.980 1.00 96.88 105 VAL A C 1
ATOM 827 O O . VAL A 1 105 ? -10.630 -9.421 0.150 1.00 96.88 105 VAL A O 1
ATOM 830 N N . PHE A 1 106 ? -10.723 -8.110 -1.664 1.00 96.00 106 PHE A N 1
ATOM 831 C CA . PHE A 1 106 ? -11.758 -7.241 -1.097 1.00 96.00 106 PHE A CA 1
ATOM 832 C C . PHE A 1 106 ? -13.058 -7.996 -0.813 1.00 96.00 106 PHE A C 1
ATOM 834 O O . PHE A 1 106 ? -13.642 -7.802 0.251 1.00 96.00 106 PHE A O 1
ATOM 841 N N . GLU A 1 107 ? -13.488 -8.898 -1.696 1.00 97.00 107 GLU A N 1
ATOM 842 C CA . GLU A 1 107 ? -14.666 -9.737 -1.451 1.00 97.00 107 GLU A CA 1
ATOM 843 C C . GLU A 1 107 ? -14.462 -10.691 -0.264 1.00 97.00 107 GLU A C 1
ATOM 845 O O . GLU A 1 107 ? -15.349 -10.825 0.582 1.00 97.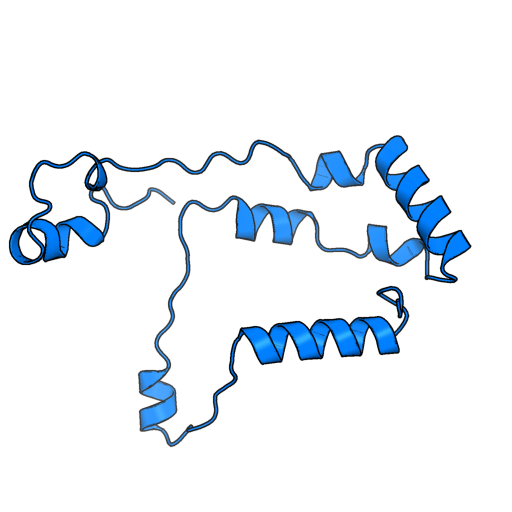00 107 GLU A O 1
ATOM 850 N N . GLN A 1 108 ? -13.272 -11.283 -0.118 1.00 96.25 108 GLN A N 1
ATOM 851 C CA . GLN A 1 108 ? -12.934 -12.083 1.065 1.00 96.25 108 GLN A CA 1
ATOM 852 C C . GLN A 1 108 ? -12.974 -11.250 2.351 1.00 96.25 108 GLN A C 1
ATOM 854 O O . GLN A 1 108 ? -13.540 -11.686 3.352 1.00 96.25 108 GLN A O 1
ATOM 859 N N . MET A 1 109 ? -12.441 -10.027 2.324 1.00 95.00 109 MET A N 1
ATOM 860 C CA . MET A 1 109 ? -12.470 -9.115 3.470 1.00 95.00 109 MET A CA 1
ATOM 861 C C . MET A 1 109 ? -13.899 -8.698 3.846 1.00 95.00 109 MET A C 1
ATOM 863 O O . MET A 1 109 ? -14.208 -8.596 5.033 1.00 95.00 109 MET A O 1
ATOM 867 N N . LYS A 1 110 ? -14.793 -8.506 2.867 1.00 94.69 110 LYS A N 1
ATOM 868 C CA . LYS A 1 110 ? -16.228 -8.283 3.122 1.00 94.69 110 LYS A CA 1
ATOM 869 C C . LYS A 1 110 ? -16.889 -9.504 3.758 1.00 94.69 110 LYS A C 1
ATOM 871 O O . LYS A 1 110 ? -17.663 -9.368 4.705 1.00 94.69 110 LYS A O 1
ATOM 876 N N . GLY A 1 111 ? -16.576 -10.700 3.256 1.00 93.00 111 GLY A N 1
ATOM 877 C CA . GLY A 1 111 ? -17.052 -11.967 3.816 1.00 93.00 111 GLY A CA 1
ATOM 878 C C . GLY A 1 111 ? -16.595 -12.186 5.260 1.00 93.00 111 GLY A C 1
ATOM 879 O O . GLY A 1 111 ? -17.374 -12.662 6.082 1.00 93.00 111 GLY A O 1
ATOM 880 N N . ALA A 1 112 ? -15.371 -11.763 5.579 1.00 91.81 112 ALA A N 1
ATOM 881 C CA . ALA A 1 112 ? -14.770 -11.846 6.907 1.00 91.81 112 ALA A CA 1
ATOM 882 C C . ALA A 1 112 ? -15.196 -10.719 7.872 1.00 91.81 112 ALA A C 1
ATOM 884 O O . ALA A 1 112 ? -14.738 -10.696 9.010 1.00 91.81 112 ALA A O 1
ATOM 885 N N . GLY A 1 113 ? -16.038 -9.771 7.442 1.00 89.56 113 GLY A N 1
ATOM 886 C CA . GLY A 1 113 ? -16.468 -8.643 8.281 1.00 89.56 113 GLY A CA 1
ATOM 887 C C . GLY A 1 113 ? -15.382 -7.590 8.533 1.00 89.56 113 GLY A C 1
ATOM 888 O O . GLY A 1 113 ? -15.528 -6.763 9.429 1.00 89.56 113 GLY A O 1
ATOM 889 N N . VAL A 1 114 ? -14.307 -7.605 7.739 1.00 92.06 114 VAL A N 1
ATOM 890 C CA . VAL A 1 114 ? -13.226 -6.609 7.783 1.00 92.06 114 VAL A CA 1
ATOM 891 C C . VAL A 1 114 ? -13.610 -5.345 7.020 1.00 92.06 114 VAL A C 1
ATOM 893 O O . VAL A 1 114 ? -13.301 -4.233 7.442 1.00 92.06 114 VAL A O 1
ATOM 896 N N . LEU A 1 115 ? -14.312 -5.520 5.899 1.00 93.62 115 LEU A N 1
ATOM 897 C CA . LEU A 1 115 ? -14.872 -4.443 5.089 1.00 93.62 115 LEU A CA 1
ATOM 898 C C . LEU A 1 115 ? -16.408 -4.514 5.088 1.00 93.62 115 LEU A C 1
ATOM 900 O O . LEU A 1 115 ? -16.979 -5.596 5.240 1.00 93.62 115 LEU A O 1
ATOM 904 N N . PRO A 1 116 ? -17.104 -3.382 4.88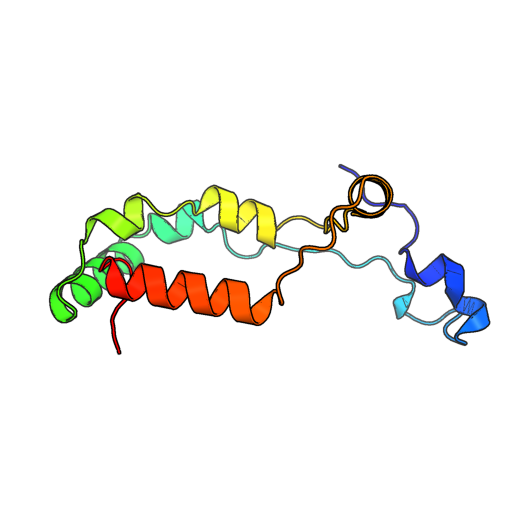4 1.00 93.50 116 PRO A N 1
ATOM 905 C CA . PRO A 1 116 ? -18.558 -3.370 4.744 1.00 93.50 116 PRO A CA 1
ATOM 906 C C . PRO A 1 116 ? -19.005 -4.093 3.463 1.00 93.50 116 PRO A C 1
ATOM 908 O O . PRO A 1 116 ? -18.377 -3.979 2.414 1.00 93.50 116 PRO A O 1
ATOM 911 N N . LYS A 1 117 ? -20.145 -4.794 3.526 1.00 89.25 117 LYS A N 1
ATOM 912 C CA . LYS A 1 117 ? -20.718 -5.537 2.384 1.00 89.25 117 LYS A CA 1
ATOM 913 C C . LYS A 1 117 ? -21.307 -4.648 1.275 1.00 89.25 117 LYS A C 1
ATOM 915 O O . LYS A 1 117 ? -21.564 -5.158 0.188 1.00 89.25 117 LYS A O 1
ATOM 920 N N . ALA A 1 118 ? -21.535 -3.366 1.561 1.00 68.94 118 ALA A N 1
ATOM 921 C CA . ALA A 1 118 ? -22.170 -2.382 0.684 1.00 68.94 118 ALA A CA 1
ATOM 922 C C . ALA A 1 118 ? -21.350 -1.095 0.639 1.00 68.94 118 ALA A C 1
ATOM 924 O O . ALA A 1 118 ? -21.102 -0.544 1.745 1.00 68.94 118 ALA A O 1
#

Organism: NCBI:txid156630

Sequence (118 aa):
MDMAPEPPISVVANEIGIQGTPVLQKSVVEQQSDLVKWSQRADVKGAWESFAERKGLDKEIFDKATWAFLGFVLGRNFDLVISMSKARECGWTGYRDTWASLKDVFEQMKGAGVLPKA

Secondary structure (DSSP, 8-state):
-PPPSS-GGGGGTTTTT-TTSGGGSPP-------HHHHHH-HHHHHHHHHHHHHHT--TTHHHHS-HHHHHHHHH-S-------HHHHHTT------HHHHHHHHHHHHHHTTSS---